Protein AF-A0A2N7VDQ1-F1 (afdb_monomer_lite)

Secondary structure (DSSP, 8-state):
-PPEEETTEEEEEEEEEETTEEEEEEEEEETTEEEEE----EEES-HHHHHHHHHHHHHHHHHHH-

pLDDT: mean 95.38, std 5.6, range [64.81, 98.25]

Foldseek 3Di:
DAFDQDPQKTKWWFFCDDPQWTFIKMWIDHPPHTDDIDPTPDIGNDRVVSRVVRRVVRNVVVVVVD

Organism: NCBI:txid564714

Structure (mmCIF, N/CA/C/O backbone):
data_AF-A0A2N7VDQ1-F1
#
_entry.id   AF-A0A2N7VDQ1-F1
#
loop_
_atom_site.group_PDB
_atom_site.id
_atom_site.type_symbol
_atom_site.label_atom_id
_atom_site.label_alt_id
_atom_site.label_comp_id
_atom_site.label_asym_id
_atom_site.label_entity_id
_atom_site.label_seq_id
_atom_site.pdbx_PDB_ins_code
_atom_site.Cartn_x
_atom_site.Cartn_y
_atom_site.Cartn_z
_atom_site.occupancy
_atom_site.B_iso_or_equiv
_atom_site.auth_seq_id
_atom_site.auth_comp_id
_atom_site.auth_asym_id
_atom_site.auth_atom_id
_atom_site.pdbx_PDB_model_num
ATOM 1 N N . MET A 1 1 ? 10.913 7.244 2.635 1.00 64.81 1 MET A N 1
ATOM 2 C CA . MET A 1 1 ? 9.488 7.134 2.297 1.00 64.81 1 MET A CA 1
ATOM 3 C C . MET A 1 1 ? 8.729 7.099 3.608 1.00 64.81 1 MET A C 1
ATOM 5 O O . MET A 1 1 ? 9.040 6.253 4.440 1.00 64.81 1 MET A O 1
ATOM 9 N N . ASP A 1 2 ? 7.847 8.068 3.830 1.00 78.44 2 ASP A N 1
ATOM 10 C CA . ASP A 1 2 ? 7.135 8.238 5.099 1.00 78.44 2 ASP A CA 1
ATOM 11 C C . ASP A 1 2 ? 5.693 7.738 4.983 1.00 78.44 2 ASP A C 1
ATOM 13 O O . ASP A 1 2 ? 5.114 7.727 3.900 1.00 78.44 2 ASP A O 1
ATOM 17 N N . ALA A 1 3 ? 5.120 7.311 6.107 1.00 85.88 3 ALA A N 1
ATOM 18 C CA . ALA A 1 3 ? 3.727 6.883 6.167 1.00 85.88 3 ALA A CA 1
ATOM 19 C C . ALA A 1 3 ? 2.782 8.069 5.925 1.00 85.88 3 ALA A C 1
ATOM 21 O O . ALA A 1 3 ? 2.925 9.110 6.574 1.00 85.88 3 ALA A O 1
ATOM 22 N N . GLU A 1 4 ? 1.756 7.892 5.093 1.00 94.62 4 GLU A N 1
ATOM 23 C CA . GLU A 1 4 ? 0.651 8.849 5.013 1.00 94.62 4 GLU A CA 1
ATOM 24 C C . GLU A 1 4 ? -0.399 8.516 6.082 1.00 94.62 4 GLU A C 1
ATOM 26 O O . GLU A 1 4 ? -0.691 7.352 6.358 1.00 94.62 4 GLU A O 1
ATOM 31 N N . ARG A 1 5 ? -0.978 9.540 6.720 1.00 95.81 5 ARG A N 1
ATOM 32 C CA . ARG A 1 5 ? -2.110 9.355 7.636 1.00 95.81 5 ARG A CA 1
ATOM 33 C C . ARG A 1 5 ? -3.417 9.509 6.874 1.00 95.81 5 ARG A C 1
ATOM 35 O O . ARG A 1 5 ? -3.710 10.598 6.391 1.00 95.81 5 ARG A O 1
ATOM 42 N N . TYR A 1 6 ? -4.237 8.463 6.862 1.00 96.31 6 TYR A N 1
ATOM 43 C CA . TYR A 1 6 ? -5.520 8.444 6.164 1.00 96.31 6 TYR A CA 1
ATOM 44 C C . TYR A 1 6 ? -6.619 7.851 7.050 1.00 96.31 6 TYR A C 1
ATOM 46 O O . TYR A 1 6 ? -6.505 6.721 7.511 1.00 96.31 6 TYR A O 1
ATOM 54 N N . LYS A 1 7 ? -7.666 8.635 7.351 1.00 95.50 7 LYS A N 1
ATOM 55 C CA . LYS A 1 7 ? -8.820 8.240 8.197 1.00 95.50 7 LYS A CA 1
ATOM 56 C C . LYS A 1 7 ? -8.455 7.521 9.514 1.00 95.50 7 LYS A C 1
ATOM 58 O O . LYS A 1 7 ? -9.144 6.616 9.962 1.00 95.50 7 LYS A O 1
ATOM 63 N N . GLY A 1 8 ? -7.363 7.931 10.159 1.00 95.00 8 GLY A N 1
ATOM 64 C CA . GLY A 1 8 ? -6.901 7.327 11.418 1.00 95.00 8 GLY A CA 1
ATOM 65 C C . GLY A 1 8 ? -6.008 6.091 11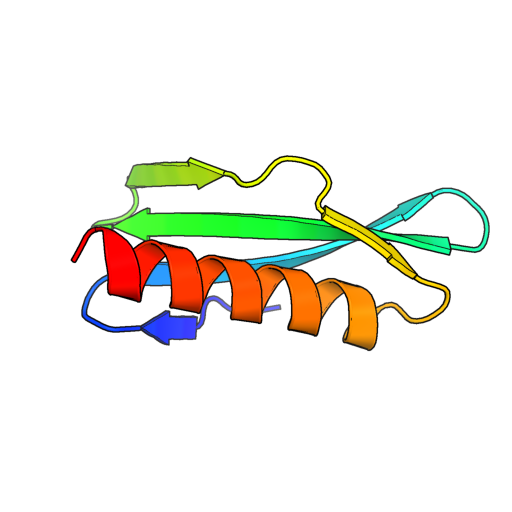.258 1.00 95.00 8 GLY A C 1
ATOM 66 O O . GLY A 1 8 ? -5.507 5.587 12.262 1.00 95.00 8 GLY A O 1
ATOM 67 N N . TYR A 1 9 ? -5.750 5.656 10.027 1.00 97.00 9 TYR A N 1
ATOM 68 C CA . TYR A 1 9 ? -4.751 4.653 9.676 1.00 97.00 9 TYR A CA 1
ATOM 69 C C . TYR A 1 9 ? -3.451 5.325 9.227 1.00 97.00 9 TYR A C 1
ATOM 71 O O . TYR A 1 9 ? -3.445 6.469 8.763 1.00 97.00 9 TYR A O 1
ATOM 79 N N . SER A 1 10 ? -2.348 4.599 9.359 1.00 97.50 10 SER A N 1
ATOM 80 C CA . SER A 1 10 ? -1.102 4.883 8.654 1.00 97.50 10 SER A CA 1
ATOM 81 C C . SER A 1 10 ? -1.029 3.954 7.451 1.00 97.50 10 SER A C 1
ATOM 83 O O . SER A 1 10 ? -1.151 2.739 7.613 1.00 97.50 10 SER A O 1
ATOM 85 N N . ILE A 1 11 ? -0.863 4.527 6.265 1.00 97.38 11 ILE A N 1
ATOM 86 C CA . ILE A 1 11 ? -0.814 3.810 4.994 1.00 97.38 11 ILE A CA 1
ATOM 87 C C . ILE A 1 11 ? 0.542 4.014 4.318 1.00 97.38 11 ILE A C 1
ATOM 89 O O . ILE A 1 11 ? 1.177 5.061 4.466 1.00 97.38 11 ILE A O 1
ATOM 93 N N . TRP A 1 12 ? 0.970 3.005 3.568 1.00 97.44 12 TRP A N 1
ATOM 94 C CA . TRP A 1 12 ? 2.206 3.013 2.793 1.00 97.44 12 TRP A CA 1
ATOM 95 C C . TRP A 1 12 ? 1.947 2.449 1.408 1.00 97.44 12 TRP A C 1
ATOM 97 O O . TRP A 1 12 ? 1.288 1.418 1.280 1.00 97.44 12 TRP A O 1
ATOM 107 N N . GLY A 1 13 ? 2.523 3.094 0.401 1.00 97.12 13 GLY A N 1
ATOM 108 C CA . GLY A 1 13 ? 2.745 2.497 -0.905 1.00 97.12 13 GLY A CA 1
ATOM 109 C C . GLY A 1 13 ? 4.211 2.121 -1.043 1.00 97.12 13 GLY A C 1
ATOM 110 O O . GLY A 1 13 ? 5.074 2.922 -0.713 1.00 97.12 13 GLY A O 1
ATOM 111 N N . HIS A 1 14 ? 4.492 0.907 -1.498 1.00 96.94 14 HIS A N 1
ATOM 112 C CA . HIS A 1 14 ? 5.834 0.356 -1.635 1.00 96.94 14 HIS A CA 1
ATOM 113 C C . HIS A 1 14 ? 6.136 0.077 -3.097 1.00 96.94 14 HIS A C 1
ATOM 115 O O . HIS A 1 14 ? 5.319 -0.522 -3.796 1.00 96.94 14 HIS A O 1
ATOM 121 N N . ALA A 1 15 ? 7.357 0.405 -3.503 1.00 97.06 15 ALA A N 1
ATOM 122 C CA . ALA A 1 15 ? 7.945 -0.043 -4.751 1.00 97.06 15 ALA A CA 1
ATOM 123 C C . ALA A 1 15 ? 9.128 -0.966 -4.456 1.00 97.06 15 ALA A C 1
ATOM 125 O O . ALA A 1 15 ? 10.165 -0.554 -3.940 1.00 97.06 15 ALA A O 1
ATOM 126 N N . ILE A 1 16 ? 8.972 -2.250 -4.765 1.00 95.88 16 ILE A N 1
ATOM 127 C CA . ILE A 1 16 ? 9.991 -3.269 -4.511 1.00 95.88 16 ILE A CA 1
ATOM 128 C C . ILE A 1 16 ? 10.673 -3.592 -5.833 1.00 95.88 16 ILE A C 1
ATOM 130 O O . ILE A 1 16 ? 10.081 -4.224 -6.705 1.00 95.88 16 ILE A O 1
ATOM 134 N N . ARG A 1 17 ? 11.932 -3.182 -5.990 1.00 95.81 17 ARG A N 1
ATOM 135 C CA . ARG A 1 17 ? 12.687 -3.406 -7.227 1.00 95.81 17 ARG A CA 1
ATOM 136 C C . ARG A 1 17 ? 12.879 -4.902 -7.516 1.00 95.81 17 ARG A C 1
ATOM 138 O O . ARG A 1 17 ? 13.498 -5.616 -6.728 1.00 95.81 17 ARG A O 1
ATOM 145 N N . GLN A 1 18 ? 12.404 -5.357 -8.673 1.00 92.50 18 GLN A N 1
ATOM 146 C CA . GLN A 1 18 ? 12.560 -6.712 -9.205 1.00 92.50 18 GLN A CA 1
ATOM 147 C C . GLN A 1 18 ? 13.216 -6.660 -10.592 1.00 92.50 18 GLN A C 1
ATOM 149 O O . GLN A 1 18 ? 12.564 -6.613 -11.631 1.00 92.50 18 GLN A O 1
ATOM 154 N N . GLY A 1 19 ? 14.551 -6.648 -10.612 1.00 93.25 19 GLY A N 1
ATOM 155 C CA . GLY A 1 19 ? 15.318 -6.528 -11.853 1.00 93.25 19 GLY A CA 1
ATOM 156 C C . GLY A 1 19 ? 15.209 -5.128 -12.466 1.00 93.25 19 GLY A C 1
ATOM 157 O O . GLY A 1 19 ? 15.789 -4.177 -11.931 1.00 93.25 19 GLY A O 1
ATOM 158 N N . HIS A 1 20 ? 14.507 -5.025 -13.598 1.00 93.62 20 HIS A N 1
ATOM 159 C CA . HIS A 1 20 ? 14.279 -3.768 -14.325 1.00 93.62 20 HIS A CA 1
ATOM 160 C C . HIS A 1 20 ? 12.937 -3.099 -13.993 1.00 93.62 20 HIS A C 1
ATOM 162 O O . HIS A 1 20 ? 12.746 -1.951 -14.373 1.00 93.62 20 HIS A O 1
ATOM 168 N N . GLU A 1 21 ? 12.052 -3.786 -13.268 1.00 96.94 21 GLU A N 1
ATOM 169 C CA . GLU A 1 21 ? 10.728 -3.292 -12.878 1.00 96.94 21 GLU A CA 1
ATOM 170 C C . GLU A 1 21 ? 10.608 -3.182 -11.348 1.00 96.94 21 GLU A C 1
ATOM 172 O O . GLU A 1 21 ? 11.500 -3.580 -10.591 1.00 96.94 21 GLU A O 1
ATOM 177 N N . TYR A 1 22 ? 9.480 -2.654 -10.884 1.00 98.06 22 TYR A N 1
ATOM 178 C CA . TYR A 1 22 ? 9.123 -2.432 -9.491 1.00 98.06 22 TYR A CA 1
ATOM 179 C C . TYR A 1 22 ? 7.775 -3.081 -9.196 1.00 98.06 22 TYR A C 1
ATOM 181 O O . TYR A 1 22 ? 6.767 -2.749 -9.811 1.00 98.06 22 TYR A O 1
ATOM 189 N N . ALA A 1 23 ? 7.740 -3.998 -8.235 1.00 98.00 23 ALA A N 1
ATOM 190 C CA . ALA A 1 23 ? 6.498 -4.560 -7.733 1.00 98.00 23 ALA A CA 1
ATOM 191 C C . ALA A 1 23 ? 5.825 -3.568 -6.775 1.00 98.00 23 ALA A C 1
ATOM 193 O O . ALA A 1 23 ? 6.439 -3.144 -5.792 1.00 98.00 23 ALA A O 1
ATOM 194 N N . ALA A 1 24 ? 4.566 -3.228 -7.046 1.00 98.19 24 ALA A N 1
ATOM 195 C CA . ALA A 1 24 ? 3.753 -2.386 -6.177 1.00 98.19 24 ALA A CA 1
ATOM 196 C C . ALA A 1 24 ? 3.151 -3.195 -5.029 1.00 98.19 24 ALA A C 1
ATOM 198 O O . ALA A 1 24 ? 2.655 -4.308 -5.231 1.00 98.19 24 ALA A O 1
ATOM 199 N N . SER A 1 25 ? 3.135 -2.616 -3.833 1.00 97.88 25 SER A N 1
ATOM 200 C CA . SER A 1 25 ? 2.455 -3.191 -2.672 1.00 97.88 25 SER A CA 1
ATOM 201 C C . SER A 1 25 ? 1.976 -2.100 -1.720 1.00 97.88 25 SER A C 1
ATOM 203 O O . SER A 1 25 ? 2.598 -1.052 -1.615 1.00 97.88 25 SER A O 1
ATOM 205 N N . GLY A 1 26 ? 0.877 -2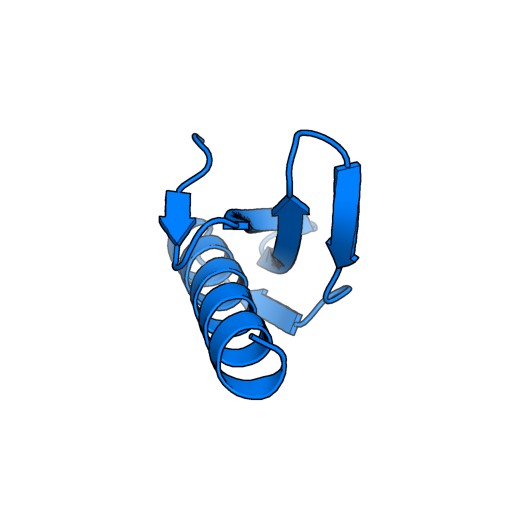.335 -1.016 1.00 97.81 26 GLY A N 1
ATOM 206 C CA . GLY A 1 26 ? 0.332 -1.466 0.016 1.00 97.81 26 GLY A CA 1
ATOM 207 C C . GLY A 1 26 ? 0.464 -2.087 1.403 1.00 97.81 26 GLY A C 1
ATOM 208 O O . GLY A 1 26 ? 0.411 -3.307 1.577 1.00 97.81 26 GLY A O 1
ATOM 209 N N . THR A 1 27 ? 0.630 -1.253 2.423 1.00 98.00 27 THR A N 1
ATOM 210 C CA . THR A 1 27 ? 0.552 -1.676 3.829 1.00 98.00 27 THR A CA 1
ATOM 211 C C . THR A 1 27 ? -0.305 -0.700 4.607 1.00 98.00 27 THR A C 1
ATOM 213 O O . THR A 1 27 ? -0.257 0.505 4.374 1.00 98.00 27 THR A O 1
ATOM 216 N N . ILE A 1 28 ? -1.068 -1.224 5.561 1.00 97.88 28 ILE A N 1
ATOM 217 C CA . ILE A 1 28 ? -1.939 -0.446 6.435 1.00 97.88 28 ILE A CA 1
ATOM 218 C C . ILE A 1 28 ? -1.641 -0.847 7.871 1.00 97.88 28 ILE A C 1
ATOM 220 O O . ILE A 1 28 ? -1.606 -2.028 8.216 1.00 97.88 28 ILE A O 1
ATOM 224 N N . THR A 1 29 ? -1.445 0.140 8.735 1.00 97.31 29 THR A N 1
ATOM 225 C CA . THR A 1 29 ? -1.339 -0.067 10.178 1.00 97.31 29 THR A CA 1
ATOM 226 C C . THR A 1 29 ? -2.249 0.907 10.904 1.00 97.31 29 THR A C 1
ATOM 228 O O . THR A 1 29 ? -2.635 1.956 10.387 1.00 97.31 29 THR A O 1
ATOM 231 N N . GLN A 1 30 ? -2.549 0.583 12.151 1.00 96.25 30 GLN A N 1
ATOM 232 C CA . GLN A 1 30 ? -3.240 1.467 13.068 1.00 96.25 30 GLN A CA 1
ATOM 233 C C . GLN A 1 30 ? -2.614 1.302 14.447 1.00 96.25 30 GLN A C 1
ATOM 235 O O . GLN A 1 30 ? -2.386 0.179 14.895 1.0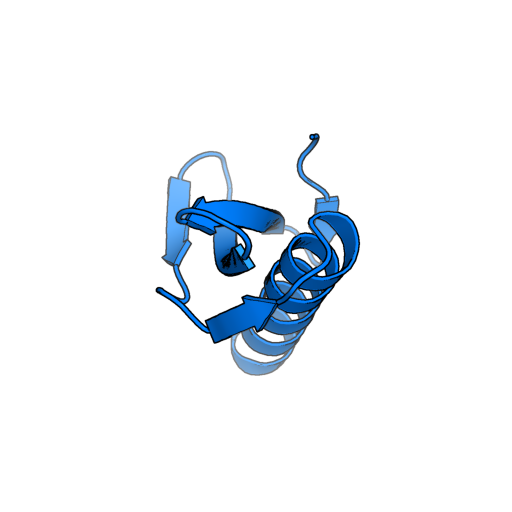0 96.25 30 GLN A O 1
ATOM 240 N N . ASN A 1 31 ? -2.307 2.408 15.130 1.00 93.38 31 ASN A N 1
ATOM 241 C CA . ASN A 1 31 ? -1.659 2.383 16.450 1.00 93.38 31 ASN A CA 1
ATOM 242 C C . ASN A 1 31 ? -0.389 1.504 16.481 1.00 93.38 31 ASN A C 1
ATOM 244 O O . ASN A 1 31 ? -0.197 0.707 17.400 1.00 93.38 31 ASN A O 1
ATOM 248 N N . ASN A 1 32 ? 0.451 1.621 15.447 1.00 89.12 32 ASN A N 1
ATOM 249 C CA . ASN A 1 32 ? 1.677 0.840 15.237 1.00 89.12 32 ASN A CA 1
ATOM 250 C C . ASN A 1 32 ? 1.473 -0.684 15.117 1.00 89.12 32 ASN A C 1
ATOM 252 O O . ASN A 1 32 ? 2.430 -1.443 15.264 1.00 89.12 32 ASN A O 1
ATOM 256 N N . LYS A 1 33 ? 0.251 -1.153 14.844 1.00 96.19 33 LYS A N 1
ATOM 257 C CA . LYS A 1 33 ? -0.047 -2.565 14.572 1.00 96.19 33 LYS A CA 1
ATOM 258 C C . LYS A 1 33 ? -0.428 -2.756 13.113 1.00 96.19 33 LYS A C 1
ATOM 260 O O . LYS A 1 33 ? -1.242 -1.993 12.599 1.00 96.19 33 LYS A O 1
ATOM 265 N N . LEU A 1 34 ? 0.137 -3.779 12.473 1.00 96.44 34 LEU A N 1
ATOM 266 C CA . LEU A 1 34 ? -0.249 -4.193 11.124 1.00 96.44 34 LEU A CA 1
ATOM 267 C C . LEU A 1 34 ? -1.743 -4.535 11.094 1.00 96.44 34 LEU A C 1
ATOM 269 O O . LEU A 1 34 ? -2.211 -5.315 11.922 1.00 96.44 34 LEU A O 1
ATOM 273 N N . VAL A 1 35 ? -2.458 -3.923 10.154 1.00 97.31 35 VAL A N 1
ATOM 274 C CA . VAL A 1 35 ? -3.876 -4.175 9.885 1.00 97.31 35 VAL A CA 1
ATOM 275 C C . VAL A 1 35 ? -4.003 -5.064 8.659 1.00 97.31 35 VAL A C 1
ATOM 277 O O . VAL A 1 35 ? -4.613 -6.121 8.757 1.00 97.31 35 VAL A O 1
ATOM 280 N N . GLU A 1 36 ? -3.400 -4.659 7.537 1.00 97.75 36 GLU A N 1
ATOM 281 C CA . GLU A 1 36 ? -3.472 -5.411 6.285 1.00 97.75 36 GLU A CA 1
ATOM 282 C C . GLU A 1 36 ? -2.271 -5.133 5.366 1.00 97.75 36 GLU A C 1
ATOM 284 O O . GLU A 1 36 ? -1.627 -4.079 5.443 1.00 97.75 36 GLU A O 1
ATOM 289 N N . THR A 1 37 ? -1.988 -6.089 4.481 1.00 97.25 37 THR A N 1
ATOM 290 C CA . THR A 1 37 ? -1.049 -5.979 3.360 1.00 97.25 37 THR A CA 1
ATOM 291 C C . THR A 1 37 ? -1.705 -6.446 2.064 1.00 97.25 37 THR A C 1
ATOM 293 O O . THR A 1 37 ? -2.441 -7.427 2.038 1.00 97.25 37 THR A O 1
ATOM 296 N N . SER A 1 38 ? -1.420 -5.763 0.958 1.00 96.38 38 SER A N 1
ATOM 297 C CA . SER A 1 38 ? -2.017 -6.105 -0.335 1.00 96.38 38 SER A CA 1
ATOM 298 C C . SER A 1 38 ? -1.398 -7.321 -1.022 1.00 96.38 38 SER A C 1
ATOM 300 O O . SER A 1 38 ? -1.950 -7.822 -1.998 1.00 96.38 38 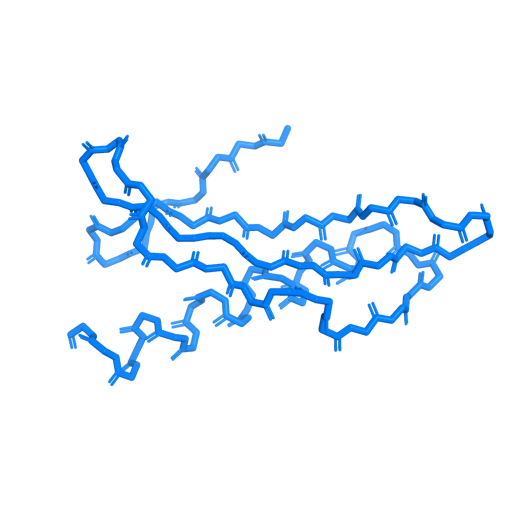SER A O 1
ATOM 302 N N . GLY A 1 39 ? -0.194 -7.732 -0.613 1.00 95.81 39 GLY A N 1
ATOM 303 C CA . GLY A 1 39 ? 0.681 -8.515 -1.490 1.00 95.81 39 GLY A CA 1
ATOM 304 C C . GLY A 1 39 ? 1.134 -7.703 -2.714 1.00 95.81 39 GLY A C 1
ATOM 305 O O . GLY A 1 39 ? 1.180 -6.472 -2.656 1.00 95.81 39 GLY A O 1
ATOM 306 N N . VAL A 1 40 ? 1.492 -8.372 -3.814 1.00 97.12 40 VAL A N 1
ATOM 307 C CA . VAL A 1 40 ? 1.911 -7.704 -5.061 1.00 97.12 40 VAL A CA 1
ATOM 308 C C . VAL A 1 40 ? 0.684 -7.307 -5.879 1.00 97.12 40 VAL A C 1
ATOM 310 O O . VAL A 1 40 ? -0.105 -8.164 -6.267 1.00 97.12 40 VAL A O 1
ATOM 313 N N . LEU A 1 41 ? 0.552 -6.012 -6.160 1.00 97.06 41 LEU A N 1
ATOM 314 C CA . LEU A 1 41 ? -0.552 -5.433 -6.934 1.00 97.06 41 LEU A CA 1
ATOM 315 C C . LEU A 1 41 ? -0.276 -5.402 -8.444 1.00 97.06 41 LEU A C 1
ATOM 317 O O . LEU A 1 41 ? -1.204 -5.314 -9.241 1.00 97.06 41 LEU A O 1
ATOM 321 N N . GLY A 1 42 ? 0.996 -5.476 -8.832 1.00 96.69 42 GLY A N 1
ATOM 322 C CA . GLY A 1 42 ? 1.460 -5.424 -10.216 1.00 96.69 42 GLY A CA 1
ATOM 323 C C . GLY A 1 42 ? 2.942 -5.065 -10.288 1.00 96.69 42 GLY A C 1
ATOM 324 O O . GLY A 1 42 ? 3.552 -4.768 -9.257 1.00 96.69 42 GLY A O 1
ATOM 325 N N . THR A 1 43 ? 3.510 -5.097 -11.492 1.00 97.56 43 THR A N 1
ATOM 326 C CA . THR A 1 43 ? 4.864 -4.610 -11.785 1.00 97.56 43 THR A CA 1
ATOM 327 C C . THR A 1 43 ? 4.797 -3.364 -12.660 1.00 97.56 43 THR A C 1
ATOM 329 O O . THR A 1 43 ? 3.937 -3.256 -13.531 1.00 97.56 43 THR A O 1
ATOM 332 N N . PHE A 1 44 ? 5.692 -2.416 -12.397 1.00 96.94 44 PHE A N 1
ATOM 333 C CA . PHE A 1 44 ? 5.744 -1.110 -13.046 1.00 96.94 44 PHE A CA 1
ATOM 334 C C . PHE A 1 44 ? 7.189 -0.761 -13.389 1.00 96.94 44 PHE A C 1
ATOM 336 O O . PHE A 1 44 ? 8.107 -1.106 -12.649 1.00 96.94 44 PHE A O 1
ATOM 343 N N . GLU A 1 45 ? 7.420 -0.050 -14.487 1.00 96.75 45 GLU A N 1
ATOM 344 C CA . GLU A 1 45 ? 8.775 0.387 -14.860 1.00 96.75 45 GLU A CA 1
ATOM 345 C C . GLU A 1 45 ? 9.286 1.520 -13.954 1.00 96.75 45 GLU A C 1
ATOM 347 O O . GLU A 1 45 ? 10.492 1.686 -13.765 1.00 96.75 45 GLU A O 1
ATOM 352 N N . SER A 1 46 ? 8.366 2.292 -13.370 1.00 96.81 46 SER A N 1
ATOM 353 C CA . SER A 1 46 ? 8.659 3.429 -12.502 1.00 96.81 46 SER A CA 1
ATOM 354 C C . SER A 1 46 ? 8.454 3.080 -11.032 1.00 96.81 46 SER A C 1
ATOM 356 O O . SER A 1 46 ? 7.394 2.595 -10.633 1.00 96.81 46 SER A O 1
ATOM 358 N N . GLU A 1 47 ? 9.449 3.412 -10.210 1.00 96.44 47 GLU A N 1
ATOM 359 C CA . GLU A 1 47 ?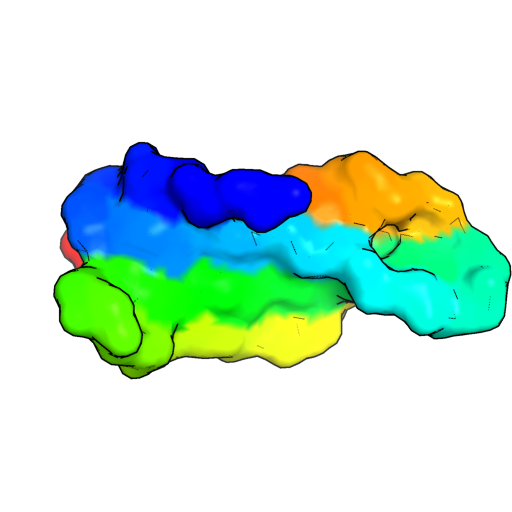 9.361 3.321 -8.752 1.00 96.44 47 GLU A CA 1
ATOM 360 C C . GLU A 1 47 ? 8.164 4.126 -8.235 1.00 96.44 47 GLU A C 1
ATOM 362 O O . GLU A 1 47 ? 7.283 3.575 -7.584 1.00 96.44 47 GLU A O 1
ATOM 367 N N . SER A 1 48 ? 8.056 5.401 -8.619 1.00 96.38 48 SER A N 1
ATOM 368 C CA . SER A 1 48 ? 6.985 6.287 -8.150 1.00 96.38 48 SER A CA 1
ATOM 369 C C . SER A 1 48 ? 5.589 5.808 -8.545 1.00 96.38 48 SER A C 1
ATOM 371 O O . SER A 1 48 ? 4.635 6.032 -7.806 1.00 96.38 48 SER A O 1
ATOM 373 N N . GLU A 1 49 ? 5.449 5.147 -9.695 1.00 97.19 49 GLU A N 1
ATOM 374 C CA . GLU A 1 49 ? 4.166 4.570 -10.105 1.00 97.19 49 GLU A CA 1
ATOM 375 C C . GLU A 1 49 ? 3.784 3.388 -9.209 1.00 97.19 49 GLU A C 1
ATOM 377 O O . GLU A 1 49 ? 2.662 3.340 -8.707 1.00 97.19 49 GLU A O 1
ATOM 382 N N . ALA A 1 50 ? 4.730 2.486 -8.927 1.00 97.81 50 ALA A N 1
ATOM 383 C CA . ALA A 1 50 ? 4.497 1.371 -8.015 1.00 97.81 50 ALA A CA 1
ATOM 384 C C . ALA A 1 50 ? 4.141 1.846 -6.592 1.00 97.81 50 ALA A C 1
ATOM 386 O O . ALA A 1 50 ? 3.236 1.293 -5.960 1.00 97.81 50 ALA A O 1
ATOM 387 N N . GLU A 1 51 ? 4.798 2.903 -6.104 1.00 97.31 51 GLU A N 1
ATOM 388 C CA . GLU A 1 51 ? 4.463 3.532 -4.822 1.00 97.31 51 GLU A CA 1
ATOM 389 C C . GLU A 1 51 ? 3.037 4.093 -4.821 1.00 97.31 51 GLU A C 1
ATOM 391 O O . GLU A 1 51 ? 2.258 3.800 -3.913 1.00 97.31 51 GLU A O 1
ATOM 396 N N . LEU A 1 52 ? 2.673 4.869 -5.847 1.00 97.38 52 LEU A N 1
ATOM 397 C CA . LEU A 1 52 ? 1.343 5.470 -5.962 1.00 97.38 52 LEU A CA 1
ATOM 398 C C . LEU A 1 52 ? 0.245 4.406 -6.008 1.00 97.38 52 LEU A C 1
ATOM 400 O O . LEU A 1 52 ? -0.746 4.526 -5.293 1.00 97.38 52 LEU A O 1
ATOM 404 N N . VAL A 1 53 ? 0.450 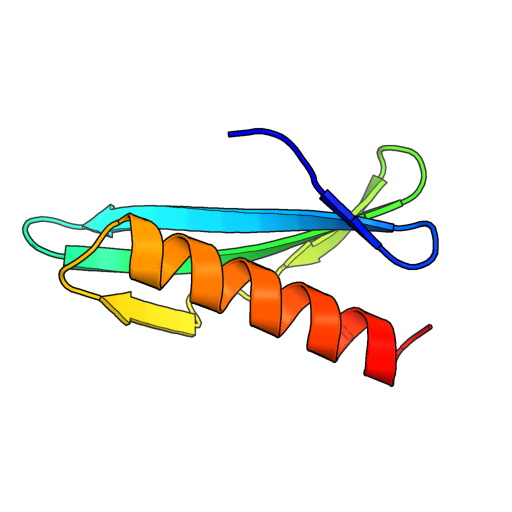3.325 -6.762 1.00 98.00 53 VAL A N 1
ATOM 405 C CA . VAL A 1 53 ? -0.502 2.208 -6.842 1.00 98.00 53 VAL A CA 1
ATOM 406 C C . VAL A 1 53 ? -0.687 1.526 -5.483 1.00 98.00 53 VAL A C 1
ATOM 408 O O . VAL A 1 53 ? -1.818 1.238 -5.085 1.00 98.00 53 VAL A O 1
ATOM 411 N N . GLY A 1 54 ? 0.397 1.300 -4.733 1.00 98.00 54 GLY A N 1
ATOM 412 C CA . GLY A 1 54 ? 0.318 0.751 -3.376 1.00 98.00 54 GLY A CA 1
ATOM 413 C C . GLY A 1 54 ? -0.428 1.663 -2.398 1.00 98.00 54 GLY A C 1
ATOM 414 O O . GLY A 1 54 ? -1.197 1.196 -1.548 1.00 98.00 54 GLY A O 1
ATOM 415 N N . LEU A 1 55 ? -0.241 2.975 -2.539 1.00 97.69 55 LEU A N 1
ATOM 416 C CA . LEU A 1 55 ? -0.912 3.975 -1.718 1.00 97.69 55 LEU A CA 1
ATOM 417 C C . LEU A 1 55 ? -2.408 4.070 -2.046 1.00 97.69 55 LEU A C 1
ATOM 419 O O . LEU A 1 55 ? -3.236 4.084 -1.135 1.00 97.69 55 LEU A O 1
ATOM 423 N N . ASP A 1 56 ? -2.764 4.080 -3.329 1.00 98.00 56 ASP A N 1
ATOM 424 C CA . ASP A 1 56 ? -4.153 4.148 -3.784 1.00 98.00 56 ASP A CA 1
ATOM 425 C C . ASP A 1 56 ? -4.937 2.890 -3.413 1.00 98.00 56 ASP A C 1
ATOM 427 O O . ASP A 1 56 ? -6.069 2.992 -2.935 1.00 98.00 56 ASP A O 1
ATOM 431 N N . TRP A 1 57 ? -4.318 1.709 -3.514 1.00 98.25 57 TRP A N 1
ATOM 432 C CA . TRP A 1 57 ? -4.907 0.489 -2.966 1.00 98.25 57 TRP A CA 1
ATOM 433 C C . TRP A 1 57 ? -5.159 0.618 -1.459 1.00 98.25 57 TRP A C 1
ATOM 435 O O . TRP A 1 57 ? -6.238 0.267 -0.982 1.00 98.25 57 TRP A O 1
ATOM 445 N N . SER A 1 58 ? -4.196 1.169 -0.710 1.00 98.06 58 SER A N 1
ATOM 446 C CA . SER A 1 58 ? -4.329 1.319 0.742 1.00 98.06 58 SER A CA 1
ATOM 447 C C . SER A 1 58 ? -5.487 2.251 1.107 1.00 98.06 58 SER A C 1
ATOM 449 O O . SER A 1 58 ? -6.251 1.955 2.025 1.00 98.06 58 SER A O 1
ATOM 451 N N . ARG A 1 59 ? -5.673 3.347 0.359 1.00 97.62 59 ARG A N 1
ATOM 452 C CA . ARG A 1 59 ? -6.825 4.252 0.515 1.00 97.62 59 ARG A CA 1
ATOM 453 C C . ARG A 1 59 ? -8.141 3.540 0.212 1.00 97.62 59 ARG A C 1
ATOM 455 O O . ARG A 1 59 ? -9.055 3.602 1.028 1.00 97.62 59 ARG A O 1
ATOM 462 N N . ALA A 1 60 ? -8.215 2.811 -0.902 1.00 98.12 60 ALA A N 1
ATOM 463 C CA . ALA A 1 60 ? -9.414 2.070 -1.294 1.00 98.12 60 ALA A CA 1
ATOM 464 C C . ALA A 1 60 ? -9.797 0.978 -0.276 1.00 98.12 60 ALA A C 1
ATOM 466 O O . ALA A 1 60 ? -10.980 0.759 0.005 1.00 98.12 60 ALA A O 1
ATOM 467 N N . TRP A 1 61 ? -8.810 0.307 0.323 1.00 97.81 61 TRP A N 1
ATOM 468 C CA . TRP A 1 61 ? -9.057 -0.652 1.396 1.00 97.81 61 TRP A CA 1
ATOM 469 C C . TRP A 1 61 ? -9.636 0.037 2.635 1.00 97.81 61 TRP A C 1
ATOM 471 O O . TRP A 1 61 ? -10.652 -0.411 3.164 1.00 97.81 61 TRP A O 1
ATOM 481 N N . VAL A 1 62 ? -9.048 1.162 3.064 1.00 97.38 62 VAL A N 1
ATOM 482 C CA . VAL A 1 62 ? -9.568 1.931 4.207 1.00 97.38 62 VAL A CA 1
ATOM 483 C C . VAL A 1 62 ? -10.981 2.441 3.923 1.00 97.38 62 VAL A C 1
ATOM 485 O O . VAL A 1 62 ? -11.833 2.379 4.799 1.00 97.38 62 VAL A O 1
ATOM 488 N N . ASP A 1 63 ? -11.268 2.890 2.702 1.00 97.62 63 ASP A N 1
ATOM 489 C CA . ASP A 1 63 ? -12.606 3.345 2.310 1.00 97.62 63 ASP A CA 1
ATOM 490 C C . ASP A 1 63 ? -13.666 2.237 2.334 1.00 97.62 63 ASP A C 1
ATOM 492 O O . ASP A 1 63 ? -14.845 2.531 2.516 1.00 97.62 63 ASP A O 1
ATOM 496 N N . SER A 1 64 ? -13.263 0.977 2.158 1.00 96.44 64 SER A N 1
ATOM 497 C CA . SER A 1 64 ? -14.171 -0.177 2.171 1.00 96.44 64 SER A CA 1
ATOM 498 C C . SER A 1 64 ? -14.320 -0.846 3.541 1.00 96.44 64 SER A C 1
ATOM 500 O O . SER A 1 64 ? -15.294 -1.571 3.739 1.00 96.44 64 SER A O 1
ATOM 502 N N . HIS A 1 65 ? -13.397 -0.607 4.480 1.00 93.38 65 HIS A N 1
ATOM 503 C CA . HIS A 1 65 ? -13.358 -1.281 5.789 1.00 93.38 65 HIS A CA 1
ATOM 504 C C . HIS A 1 65 ? -13.432 -0.334 7.001 1.00 93.38 65 HIS A C 1
ATOM 506 O O . HIS A 1 65 ? -13.551 -0.817 8.130 1.00 93.38 65 HIS A O 1
ATOM 512 N N . GLY A 1 66 ? -13.319 0.981 6.785 1.00 73.25 66 GLY A N 1
ATOM 513 C CA . GLY A 1 66 ? -13.314 2.026 7.817 1.00 73.25 66 GLY A CA 1
ATOM 514 C C . GLY A 1 66 ? -14.666 2.672 8.086 1.00 73.25 66 GLY A C 1
ATOM 515 O O . GLY A 1 66 ? -15.500 2.748 7.158 1.00 73.25 66 GLY A O 1
#

Radius of gyration: 11.45 Å; chains: 1; bounding box: 30×18×31 Å

Sequence (66 aa):
MDAERYKGYSIWGHAIRQGHEYAASGTITQNNKLVETSGVLGTFESESEAELVGLDWSRAWVDSHG